Protein AF-A0A8C4QI16-F1 (afdb_monomer)

Radius of gyration: 23.63 Å; Cα contacts (8 Å, |Δi|>4): 104; chains: 1; bounding box: 60×61×49 Å

Mean predicted aligned error: 14.46 Å

Secondary structure (DSSP, 8-state):
-----------------SS-------------S--SSS------TT--------------B--SS--TTSPPPPPPGGGGPPPGGG-----EE-TT-PEEPP----PPBPTTSSBTTPBPHHHHHHHHHHHHHHHIIIIIIT--S-SS--GGG-

Solvent-accessible surface area (backbone atoms only — not comparable to full-atom values): 10907 Å² total; per-residue (Å²): 140,83,83,90,76,90,77,87,80,86,86,85,86,86,84,90,80,80,97,75,91,78,87,76,84,75,76,86,66,90,66,80,93,80,82,90,84,80,90,73,78,74,78,64,82,87,74,77,86,84,80,86,87,85,87,78,79,80,47,52,51,42,55,77,64,78,66,93,88,53,86,83,77,80,56,62,71,74,42,60,48,77,57,77,91,74,68,74,93,82,82,52,55,52,100,86,64,50,77,48,75,79,82,84,64,84,74,53,61,34,95,64,67,38,56,37,54,37,71,21,34,68,8,52,50,50,50,50,55,49,50,53,54,48,42,49,49,36,31,74,72,60,61,69,46,71,96,58,95,51,80,92,81,109

Nearest PDB structures (foldseek):
  4job-assembly1_A  TM=9.209E-01  e=2.867E-05  Homo sapiens

pLDDT: mean 77.13, std 24.05, range [30.89, 98.56]

Sequence (154 aa):
MPQLKRLNQLGVAVTTCGALVCVWCARNRVRDPLHRGTTCETRTRGLELRQSVVLFRHGARTPLTDLPCLPEVQWSSDLLQTPSYTLFDFVTTDEHGVQRSANNGTATLLSSGVPSGELTRIGMEQAYHLGLRLRDLYILQRALLSPSFKPEEI

Foldseek 3Di:
DDDDDDDDDDDDDDDDDDDDDDDDPDDDDPDDPPDDDDDPPPCPPPDADADDDDDDDFFDWAAQAFDPPDDGDQDDPLQADADPVLDDDDFDAPPVRHTDDDPPPDFDAYPNRHGHGGQTNRRSVVVVVVVVVCCCPCVVPRVLDDPDDDPVSD

Organism: Eptatretus burgeri (NCBI:txid7764)

InterPro domains:
  IPR000560 Histidine phosphatase superfamily, clade-2 [PF00328] (48-149)
  IPR029033 Histidine phosphatase superfamily [G3DSA:3.40.50.1240] (36-154)
  IPR029033 Histidine phosphatase superfamily [SSF53254] (46-154)
  IPR050645 Histidine Acid Phosphatase [PTHR11567] (35-148)

Structure (mmCIF, N/CA/C/O backbone):
data_AF-A0A8C4QI16-F1
#
_entry.id   AF-A0A8C4QI16-F1
#
loop_
_atom_site.group_PDB
_atom_site.id
_atom_site.type_symbol
_atom_site.label_atom_id
_atom_site.label_alt_id
_atom_site.label_comp_id
_atom_site.label_asym_id
_atom_site.label_entity_id
_atom_site.label_seq_id
_atom_site.pdbx_PDB_ins_code
_atom_site.Cartn_x
_atom_site.Cartn_y
_atom_site.Cartn_z
_atom_site.occupancy
_atom_site.B_iso_or_equiv
_atom_site.auth_seq_id
_atom_site.auth_comp_id
_atom_site.auth_asym_id
_atom_site.auth_atom_id
_atom_site.pdbx_PDB_model_num
ATOM 1 N N . MET A 1 1 ? -39.315 -13.482 -19.346 1.00 42.88 1 MET A N 1
ATOM 2 C CA . MET A 1 1 ? -38.915 -14.329 -18.204 1.00 42.88 1 MET A CA 1
ATOM 3 C C . MET A 1 1 ? -38.913 -15.785 -18.630 1.00 42.88 1 MET A C 1
ATOM 5 O O . MET A 1 1 ? -39.955 -16.280 -19.038 1.00 42.88 1 MET A O 1
ATOM 9 N N . PRO A 1 2 ? -37.746 -16.437 -18.571 1.00 35.59 2 PRO A N 1
ATOM 10 C CA . PRO A 1 2 ? -37.665 -17.763 -17.971 1.00 35.59 2 PRO A CA 1
ATOM 11 C C . PRO A 1 2 ? -36.537 -17.862 -16.928 1.00 35.59 2 PRO A C 1
ATOM 13 O O . PRO A 1 2 ? -35.617 -17.053 -16.869 1.00 35.59 2 PRO A O 1
ATOM 16 N N . GLN A 1 3 ? -36.715 -18.858 -16.070 1.00 33.31 3 GLN A N 1
ATOM 17 C CA . GLN A 1 3 ? -36.112 -19.135 -14.767 1.00 33.31 3 GLN A CA 1
ATOM 18 C C . GLN A 1 3 ? -34.574 -19.239 -14.712 1.00 33.31 3 GLN A C 1
ATOM 20 O O . GLN A 1 3 ? -33.935 -19.843 -15.571 1.00 33.31 3 GLN A O 1
ATOM 25 N N . LEU A 1 4 ? -34.008 -18.754 -13.599 1.00 38.00 4 LEU A N 1
ATOM 26 C CA . LEU A 1 4 ? -32.666 -19.077 -13.101 1.00 38.00 4 LEU A CA 1
ATOM 27 C C . LEU A 1 4 ? -32.526 -20.580 -12.815 1.00 38.00 4 LEU A C 1
ATOM 29 O O . LEU A 1 4 ? -33.309 -21.131 -12.044 1.00 38.00 4 LEU A O 1
ATOM 33 N N . LYS A 1 5 ? -31.423 -21.190 -13.266 1.00 33.31 5 LYS A N 1
ATOM 34 C CA . LYS A 1 5 ? -30.730 -22.246 -12.509 1.00 33.31 5 LYS A CA 1
ATOM 35 C C . LYS A 1 5 ? -29.219 -22.038 -12.599 1.00 33.31 5 LYS A C 1
ATOM 37 O O . LYS A 1 5 ? -28.601 -22.279 -13.630 1.00 33.31 5 LYS A O 1
ATOM 42 N N . ARG A 1 6 ? -28.628 -21.592 -11.485 1.00 40.22 6 ARG A N 1
ATOM 43 C CA . ARG A 1 6 ? -27.197 -21.760 -11.203 1.00 40.22 6 ARG A CA 1
ATOM 44 C C . ARG A 1 6 ? -26.906 -23.258 -11.122 1.00 40.22 6 ARG A C 1
ATOM 46 O O . ARG A 1 6 ? -27.509 -23.942 -10.300 1.00 40.22 6 ARG A O 1
ATOM 53 N N . LEU A 1 7 ? -25.955 -23.742 -11.912 1.00 37.22 7 LEU A N 1
ATOM 54 C CA . LEU A 1 7 ? -25.355 -25.061 -11.738 1.00 37.22 7 LEU A CA 1
ATOM 55 C C . LEU A 1 7 ? -23.893 -24.875 -11.333 1.00 37.22 7 LEU A C 1
ATOM 57 O O . LEU A 1 7 ? -23.024 -24.585 -12.147 1.00 37.22 7 LEU A O 1
ATOM 61 N N . ASN A 1 8 ? -23.654 -25.024 -10.030 1.00 40.12 8 ASN A N 1
ATOM 62 C CA . ASN A 1 8 ? -22.346 -25.358 -9.491 1.00 40.12 8 ASN A CA 1
ATOM 63 C C . ASN A 1 8 ? -21.976 -26.757 -10.005 1.00 40.12 8 ASN A C 1
ATOM 65 O O . ASN A 1 8 ? -22.664 -27.717 -9.664 1.00 40.12 8 ASN A O 1
ATOM 69 N N . GLN A 1 9 ? -20.887 -26.897 -10.760 1.00 38.31 9 GLN A N 1
ATOM 70 C CA . GLN A 1 9 ? -20.244 -28.196 -10.958 1.00 38.31 9 GLN A CA 1
ATOM 71 C C . GLN A 1 9 ? -18.805 -28.145 -10.440 1.00 38.31 9 GLN A C 1
ATOM 73 O O . GLN A 1 9 ? -17.907 -27.564 -11.043 1.00 38.31 9 GLN A O 1
ATOM 78 N N . LEU A 1 10 ? -18.626 -28.740 -9.260 1.00 38.25 10 LEU A N 1
ATOM 79 C CA . LEU A 1 10 ? -17.358 -29.230 -8.735 1.00 38.25 10 LEU A CA 1
ATOM 80 C C . LEU A 1 10 ? -17.181 -30.653 -9.275 1.00 38.25 10 LEU A C 1
ATOM 82 O O . LEU A 1 10 ? -17.966 -31.529 -8.926 1.00 38.25 10 LEU A O 1
ATOM 86 N N . GLY A 1 11 ? -16.169 -30.882 -10.108 1.00 35.66 11 GLY A N 1
ATOM 87 C CA . GLY A 1 11 ? -15.721 -32.223 -10.475 1.00 35.66 11 GLY A CA 1
ATOM 88 C C . GLY A 1 11 ? -14.501 -32.612 -9.644 1.00 35.66 11 GLY A C 1
ATOM 89 O O . GLY A 1 11 ? -13.493 -31.910 -9.670 1.00 35.66 11 GLY A O 1
ATOM 90 N N . VAL A 1 12 ? -14.587 -33.719 -8.909 1.00 35.09 12 VAL A N 1
ATOM 91 C CA . VAL A 1 12 ? -13.424 -34.493 -8.452 1.00 35.09 12 VAL A CA 1
ATOM 92 C C . VAL A 1 12 ? -13.682 -35.926 -8.886 1.00 35.09 12 VAL A C 1
ATOM 94 O O . VAL A 1 12 ? -14.710 -36.495 -8.530 1.00 35.09 12 VAL A O 1
ATOM 97 N N . ALA A 1 13 ? -12.750 -36.499 -9.637 1.00 37.12 13 ALA A N 1
ATOM 98 C CA . ALA A 1 13 ? -12.699 -37.925 -9.904 1.00 37.12 13 ALA A CA 1
ATOM 99 C C . ALA A 1 13 ? -11.312 -38.427 -9.493 1.00 37.12 13 ALA A C 1
ATOM 101 O O . ALA A 1 13 ? -10.298 -37.859 -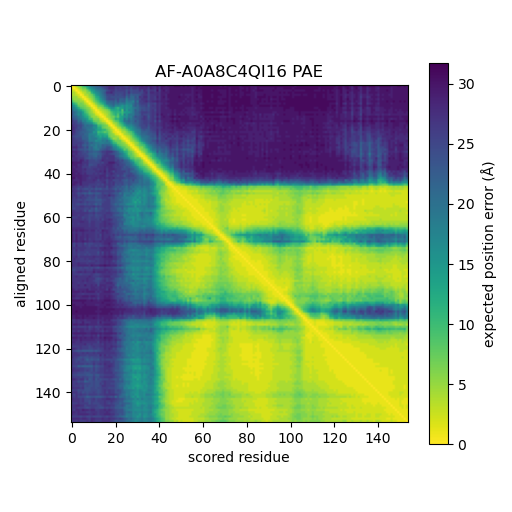9.895 1.00 37.12 13 ALA A O 1
ATOM 102 N N . VAL A 1 14 ? -11.285 -39.471 -8.666 1.00 36.06 14 VAL A N 1
ATOM 103 C CA . VAL A 1 14 ? -10.095 -40.271 -8.365 1.00 36.06 14 VAL A CA 1
ATOM 104 C C . VAL A 1 14 ? -10.460 -41.706 -8.698 1.00 36.06 14 VAL A C 1
ATOM 106 O O . VAL A 1 14 ? -11.485 -42.208 -8.236 1.00 36.06 14 VAL A O 1
ATOM 109 N N . THR A 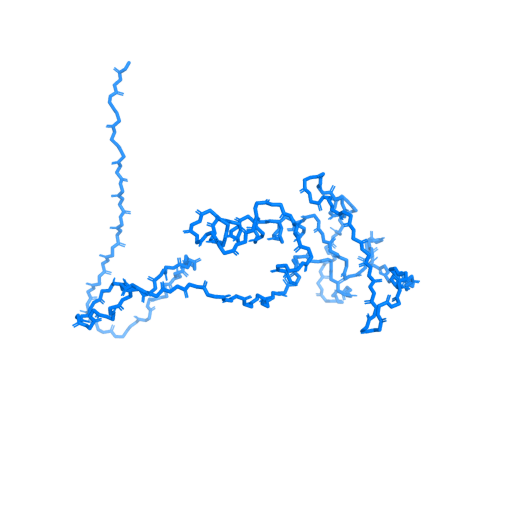1 15 ? -9.624 -42.387 -9.470 1.00 37.34 15 THR A N 1
ATOM 110 C CA . THR A 1 15 ? -9.627 -43.849 -9.509 1.00 37.34 15 THR A CA 1
ATOM 111 C C . THR A 1 15 ? -8.188 -44.324 -9.662 1.00 37.34 15 THR A C 1
ATOM 113 O O . THR A 1 15 ? -7.423 -43.800 -10.466 1.00 37.34 15 THR A O 1
ATOM 116 N N . THR A 1 16 ? -7.809 -45.262 -8.802 1.00 43.84 16 THR A N 1
ATOM 117 C CA . THR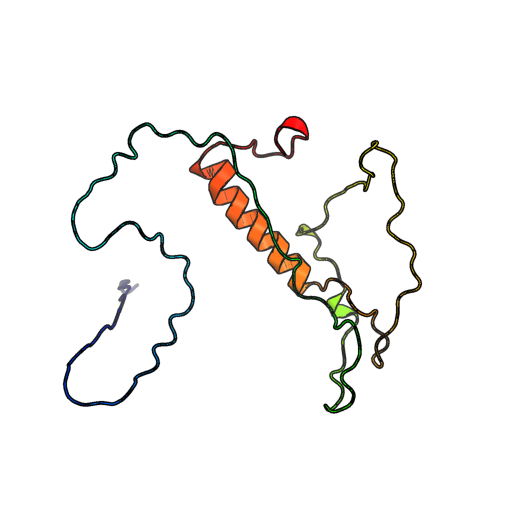 A 1 16 ? -6.478 -45.855 -8.646 1.00 43.84 16 THR A CA 1
ATOM 118 C C . THR A 1 16 ? -6.229 -46.954 -9.679 1.00 43.84 16 THR A C 1
ATOM 120 O O . THR A 1 16 ? -7.078 -47.831 -9.785 1.00 43.84 16 THR A O 1
ATOM 123 N N . CYS A 1 17 ? -5.065 -46.973 -10.342 1.00 30.89 17 CYS A N 1
ATOM 124 C CA . CYS A 1 17 ? -4.186 -48.150 -10.493 1.00 30.89 17 CYS A CA 1
ATOM 125 C C . CYS A 1 17 ? -2.957 -47.787 -11.350 1.00 30.89 17 CYS A C 1
ATOM 127 O O . CYS A 1 17 ? -3.120 -47.309 -12.466 1.00 30.89 17 CYS A O 1
ATOM 129 N N . GLY A 1 18 ? -1.746 -48.081 -10.862 1.00 36.88 18 GLY A N 1
ATOM 130 C CA . GLY A 1 18 ? -0.509 -48.065 -11.658 1.00 36.88 18 GLY A CA 1
ATOM 131 C C . GLY A 1 18 ? 0.119 -46.682 -11.870 1.00 36.88 18 GLY A C 1
ATOM 132 O O . GLY A 1 18 ? -0.555 -45.704 -12.160 1.00 36.88 18 GLY A O 1
ATOM 133 N N . ALA A 1 19 ? 1.434 -46.604 -11.677 1.00 48.69 19 ALA A N 1
ATOM 134 C CA . ALA A 1 19 ? 2.246 -45.391 -11.708 1.00 48.69 19 ALA A CA 1
ATOM 135 C C . ALA A 1 19 ? 1.982 -44.473 -12.920 1.00 48.69 19 ALA A C 1
ATOM 137 O O . ALA A 1 19 ? 2.265 -44.862 -14.046 1.00 48.69 19 ALA A O 1
ATOM 138 N N . LEU A 1 20 ? 1.507 -43.245 -12.663 1.00 40.47 20 LEU A N 1
ATOM 139 C CA . LEU A 1 20 ? 1.647 -42.043 -13.501 1.00 40.47 20 LEU A CA 1
ATOM 140 C C . LEU A 1 20 ? 1.155 -40.822 -12.700 1.00 40.47 20 LEU A C 1
ATOM 142 O O . LEU A 1 20 ? 0.056 -40.809 -12.148 1.00 40.47 20 LEU A O 1
ATOM 146 N N . VAL A 1 21 ? 2.003 -39.800 -12.599 1.00 37.84 21 VAL A N 1
ATOM 147 C CA . VAL A 1 21 ? 1.731 -38.547 -11.881 1.00 37.84 21 VAL A CA 1
ATOM 148 C C . VAL A 1 21 ? 0.749 -37.699 -12.691 1.00 37.84 21 VAL A C 1
ATOM 150 O O . VAL A 1 21 ? 1.072 -37.260 -13.790 1.00 37.84 21 VAL A O 1
ATOM 153 N N . CYS A 1 22 ? -0.428 -37.415 -12.132 1.00 33.84 22 CYS A N 1
ATOM 154 C CA . CYS A 1 22 ? -1.295 -36.338 -12.610 1.00 33.84 22 CYS A CA 1
ATOM 155 C C . CYS A 1 22 ? -1.018 -35.074 -11.789 1.00 33.84 22 CYS A C 1
ATOM 157 O O . CYS A 1 22 ? -1.289 -35.030 -10.588 1.00 33.84 22 CYS A O 1
ATOM 159 N N . VAL A 1 23 ? -0.478 -34.039 -12.433 1.00 40.56 23 VAL A N 1
ATOM 160 C CA . VAL A 1 23 ? -0.301 -32.718 -11.821 1.00 40.56 23 VAL A CA 1
ATOM 161 C C . VAL A 1 23 ? -1.666 -32.042 -11.711 1.00 40.56 23 VAL A C 1
ATOM 163 O O . VAL A 1 23 ? -2.246 -31.596 -12.698 1.00 40.56 23 VAL A O 1
ATOM 166 N N . TRP A 1 24 ? -2.174 -31.943 -10.486 1.00 33.50 24 TRP A N 1
ATOM 167 C CA . TRP A 1 24 ? -3.288 -31.064 -10.154 1.00 33.50 24 TRP A CA 1
ATOM 168 C C . TRP A 1 24 ? -2.733 -29.665 -9.857 1.00 33.50 24 TRP A C 1
ATOM 170 O O . TRP A 1 24 ? -2.186 -29.417 -8.785 1.00 33.50 24 TRP A O 1
ATOM 180 N N . CYS A 1 25 ? -2.915 -28.710 -10.773 1.00 36.97 25 CYS A N 1
ATOM 181 C CA . CYS A 1 25 ? -2.761 -27.290 -10.444 1.00 36.97 25 CYS A CA 1
ATOM 182 C C . CYS A 1 25 ? -3.963 -26.816 -9.616 1.00 36.97 25 CYS A C 1
ATOM 184 O O . CYS A 1 25 ? -4.973 -26.344 -10.145 1.00 36.97 25 CYS A O 1
ATOM 186 N N . ALA A 1 26 ? -3.866 -26.942 -8.294 1.00 41.62 26 ALA A N 1
ATOM 187 C CA . ALA A 1 26 ? -4.753 -26.239 -7.383 1.00 41.62 26 ALA A CA 1
ATOM 188 C C . ALA A 1 26 ? -4.405 -24.740 -7.418 1.00 41.62 26 ALA A C 1
ATOM 190 O O . ALA A 1 26 ? -3.384 -24.299 -6.902 1.00 41.62 26 ALA A O 1
ATOM 191 N N . ARG A 1 27 ? -5.270 -23.937 -8.044 1.00 47.22 27 ARG A N 1
ATOM 192 C CA . ARG A 1 27 ? -5.298 -22.481 -7.856 1.00 47.22 27 ARG A CA 1
ATOM 193 C C . ARG A 1 27 ? -5.488 -22.212 -6.358 1.00 47.22 27 ARG A C 1
ATOM 195 O O . ARG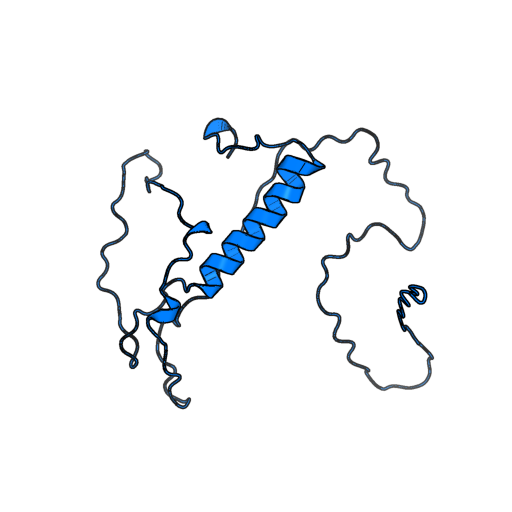 A 1 27 ? -6.503 -22.633 -5.801 1.00 47.22 27 ARG A O 1
ATOM 202 N N . ASN A 1 28 ? -4.545 -21.506 -5.732 1.00 39.75 28 ASN A N 1
ATOM 203 C CA . ASN A 1 28 ? -4.616 -21.073 -4.335 1.00 39.75 28 ASN A CA 1
ATOM 204 C C . ASN A 1 28 ? -5.833 -20.158 -4.106 1.00 39.75 28 ASN A C 1
ATOM 206 O O . ASN A 1 28 ? -5.733 -18.934 -4.125 1.00 39.75 28 ASN A O 1
ATOM 210 N N . ARG A 1 29 ? -7.005 -20.750 -3.858 1.00 43.06 29 ARG A N 1
ATOM 211 C CA . ARG A 1 29 ? -7.937 -20.171 -2.892 1.00 43.06 29 ARG A CA 1
ATOM 212 C C . ARG A 1 29 ? -7.318 -20.429 -1.531 1.00 43.06 29 ARG A C 1
ATOM 214 O O . ARG A 1 29 ? -7.041 -21.582 -1.212 1.00 43.06 29 ARG A O 1
ATOM 221 N N . VAL A 1 30 ? -7.167 -19.381 -0.730 1.00 44.47 30 VAL A N 1
ATOM 222 C CA . VAL A 1 30 ? -7.133 -19.538 0.724 1.00 44.47 30 VAL A CA 1
ATOM 223 C C . VAL A 1 30 ? -8.471 -20.181 1.093 1.00 44.47 30 VAL A C 1
ATOM 225 O O . VAL A 1 30 ? -9.506 -19.524 1.146 1.00 44.47 30 VAL A O 1
ATOM 228 N N . ARG A 1 31 ? -8.478 -21.511 1.164 1.00 40.41 31 ARG A N 1
ATOM 229 C CA . ARG A 1 31 ? -9.523 -22.279 1.823 1.00 40.41 31 ARG A CA 1
ATOM 230 C C . ARG A 1 31 ? -9.112 -22.307 3.283 1.00 40.41 31 ARG A C 1
ATOM 232 O O . ARG A 1 31 ? -8.013 -22.767 3.577 1.00 40.41 31 ARG A O 1
ATOM 239 N N . ASP A 1 32 ? -9.981 -21.808 4.152 1.00 43.44 32 ASP A N 1
ATOM 240 C CA . ASP A 1 32 ? -9.914 -22.076 5.585 1.00 43.44 32 ASP A CA 1
ATOM 241 C C . ASP A 1 32 ? -9.723 -23.588 5.794 1.00 43.44 32 ASP A C 1
ATOM 243 O O . ASP A 1 32 ? -10.585 -24.370 5.367 1.00 43.44 32 ASP A O 1
ATOM 247 N N . PRO A 1 33 ? -8.618 -24.051 6.401 1.00 41.06 33 PRO A N 1
ATOM 248 C CA . PRO A 1 33 ? -8.423 -25.461 6.676 1.00 41.06 33 PRO A CA 1
ATOM 249 C C . PRO A 1 33 ? -9.131 -25.817 7.985 1.00 41.06 33 PRO A C 1
ATOM 251 O O . PRO A 1 33 ? -8.498 -26.212 8.955 1.00 41.06 33 PRO A O 1
ATOM 254 N N . LEU A 1 34 ? -10.456 -25.679 8.028 1.00 44.78 34 LEU A N 1
ATOM 255 C CA . LEU A 1 34 ? -11.272 -26.164 9.143 1.00 44.78 34 LEU A CA 1
ATOM 256 C C . LEU A 1 34 ? -12.603 -26.740 8.651 1.00 44.78 34 LEU A C 1
ATOM 258 O O . LEU A 1 34 ? -13.661 -26.294 9.070 1.00 44.78 34 LEU A O 1
ATOM 262 N N . HIS A 1 35 ? -12.562 -27.745 7.768 1.00 48.53 35 HIS A N 1
ATOM 263 C CA . HIS A 1 35 ? -13.496 -28.885 7.809 1.00 48.53 35 HIS A CA 1
ATOM 264 C C . HIS A 1 35 ? -13.236 -29.873 6.667 1.00 48.53 35 HIS A C 1
ATOM 266 O O . HIS A 1 35 ? -13.608 -29.600 5.525 1.00 48.53 35 HIS A O 1
ATOM 272 N N . ARG A 1 36 ? -12.666 -31.044 6.995 1.00 44.16 36 ARG A N 1
ATOM 273 C CA . ARG A 1 36 ? -13.145 -32.381 6.577 1.00 44.16 36 ARG A CA 1
ATOM 274 C C . ARG A 1 36 ? -12.178 -33.466 7.083 1.00 44.16 36 ARG A C 1
ATOM 276 O O . ARG A 1 36 ? -11.131 -33.672 6.484 1.00 44.16 36 ARG A O 1
ATOM 283 N N . GLY A 1 37 ? -12.583 -34.181 8.137 1.00 41.56 37 GLY A N 1
ATOM 284 C CA . GLY A 1 37 ? -11.980 -35.452 8.564 1.00 41.56 37 GLY A CA 1
ATOM 285 C C . GLY A 1 37 ? -11.589 -35.499 10.043 1.00 41.56 37 GLY A C 1
ATOM 286 O O . GLY A 1 37 ? -10.531 -35.007 10.407 1.00 41.56 37 GLY A O 1
ATOM 287 N N . THR A 1 38 ? -12.416 -36.172 10.849 1.00 41.56 38 THR A N 1
ATOM 288 C CA . THR A 1 38 ? -12.259 -36.463 12.293 1.00 41.56 38 THR A CA 1
ATOM 289 C C . THR A 1 38 ? -12.479 -35.264 13.225 1.00 41.56 38 THR A C 1
ATOM 291 O O . THR A 1 38 ? -11.674 -34.345 13.326 1.00 41.56 38 THR A O 1
ATOM 294 N N . THR A 1 39 ? -13.621 -35.279 13.910 1.00 48.59 39 THR A N 1
ATOM 295 C CA . THR A 1 39 ? -14.089 -34.273 14.868 1.00 48.59 39 THR A CA 1
ATOM 296 C C . THR A 1 39 ? -13.230 -34.268 16.135 1.00 48.59 39 THR A C 1
ATOM 298 O O . THR A 1 39 ? -13.556 -34.921 17.121 1.00 48.59 39 THR A O 1
ATOM 301 N N . CYS A 1 40 ? -12.153 -33.491 16.138 1.00 47.84 40 CYS A N 1
ATOM 302 C CA . CYS A 1 40 ? -11.848 -32.686 17.312 1.00 47.84 40 CYS A CA 1
ATOM 303 C C . CYS A 1 40 ? -12.476 -31.324 17.024 1.00 47.84 40 CYS A C 1
ATOM 305 O O . CYS A 1 40 ? -11.902 -30.508 16.306 1.00 47.84 40 CYS A O 1
ATOM 307 N N . GLU A 1 41 ? -13.718 -31.118 17.472 1.00 52.34 41 GLU A N 1
ATOM 308 C CA . GLU A 1 41 ? -14.295 -29.777 17.523 1.00 52.34 41 GLU A CA 1
ATOM 309 C C . GLU A 1 41 ? -13.449 -28.969 18.507 1.00 52.34 41 GLU A C 1
ATOM 311 O O . GLU A 1 41 ? -13.728 -28.920 19.706 1.00 52.34 41 GLU A O 1
ATOM 316 N N . THR A 1 42 ? -12.375 -28.352 18.016 1.00 59.72 42 THR A N 1
ATOM 317 C CA . THR A 1 42 ? -11.670 -27.329 18.773 1.00 59.72 42 THR A CA 1
ATOM 318 C C . THR A 1 42 ? -12.706 -26.253 19.054 1.00 59.72 42 THR A C 1
ATOM 320 O O . THR A 1 42 ? -13.176 -25.568 18.146 1.00 59.72 42 THR A O 1
ATOM 323 N N . ARG A 1 43 ? -13.146 -26.182 20.309 1.00 59.28 43 ARG A N 1
ATOM 324 C CA . ARG A 1 43 ? -14.192 -25.289 20.796 1.00 59.28 43 ARG A CA 1
ATOM 325 C C . ARG A 1 43 ? -13.719 -23.844 20.627 1.00 59.28 43 ARG A C 1
ATOM 327 O O . ARG A 1 43 ? -13.202 -23.241 21.552 1.00 59.28 43 ARG A O 1
ATOM 334 N N . THR A 1 44 ? -13.911 -23.274 19.442 1.00 62.28 44 THR A N 1
ATOM 335 C CA . THR A 1 44 ? -13.662 -21.851 19.148 1.00 62.28 44 THR A CA 1
ATOM 336 C C . THR A 1 44 ? -14.714 -20.938 19.780 1.00 62.28 44 THR A C 1
ATOM 338 O O . THR A 1 44 ? -14.609 -19.715 19.699 1.00 62.28 44 THR A O 1
ATOM 341 N N . ARG A 1 45 ? -15.743 -21.513 20.424 1.00 70.81 45 ARG A N 1
ATOM 342 C CA . ARG A 1 45 ? -16.783 -20.764 21.133 1.00 70.81 45 ARG A CA 1
ATOM 343 C C . ARG A 1 45 ? -16.157 -20.010 22.309 1.00 70.81 45 ARG A C 1
ATOM 345 O O . ARG A 1 45 ? -15.794 -20.632 23.303 1.00 70.81 45 ARG A O 1
ATOM 352 N N . GLY A 1 46 ? -16.079 -18.686 22.183 1.00 82.81 46 GLY A N 1
ATOM 353 C CA . GLY A 1 46 ? -15.606 -17.776 23.230 1.00 82.81 46 GLY A CA 1
ATOM 354 C C . GLY A 1 46 ? -14.188 -17.230 23.042 1.00 82.81 46 GLY A C 1
ATOM 355 O O . GLY A 1 46 ? -13.708 -16.543 23.934 1.00 82.81 46 GLY A O 1
ATOM 356 N N . LEU A 1 47 ? -13.515 -17.510 21.919 1.00 88.56 47 LEU A N 1
ATOM 357 C CA . LEU A 1 47 ? -12.240 -16.860 21.607 1.00 88.56 47 LEU A CA 1
ATOM 358 C C . LEU A 1 47 ? -12.472 -15.471 21.004 1.00 88.56 47 LEU A C 1
ATOM 360 O O . LEU A 1 47 ? -13.292 -15.303 20.101 1.00 88.56 47 LEU A O 1
ATOM 364 N N . GLU A 1 48 ? -11.703 -14.499 21.482 1.00 91.00 48 GLU A N 1
ATOM 365 C CA . GLU A 1 48 ? -11.728 -13.109 21.039 1.00 91.00 48 GLU A CA 1
ATOM 366 C C . GLU A 1 48 ? -10.378 -12.754 20.408 1.00 91.00 48 GLU A C 1
ATOM 368 O O . GLU A 1 48 ? -9.320 -13.035 20.974 1.00 91.00 48 GLU A O 1
ATOM 373 N N . LEU A 1 49 ? -10.406 -12.152 19.219 1.00 94.06 49 LEU A N 1
ATOM 374 C CA . LEU A 1 49 ? -9.199 -11.663 18.561 1.00 94.06 49 LEU A CA 1
ATOM 375 C C . LEU A 1 49 ? -8.721 -10.397 19.281 1.00 94.06 49 LEU A C 1
ATOM 377 O O . LEU A 1 49 ? -9.464 -9.427 19.354 1.00 94.06 49 LEU A O 1
ATOM 381 N N . ARG A 1 50 ? -7.485 -10.408 19.790 1.00 94.69 50 ARG A N 1
ATOM 382 C CA . ARG A 1 50 ? -6.900 -9.269 20.520 1.00 94.69 50 ARG A CA 1
ATOM 383 C C . ARG A 1 50 ? -5.842 -8.499 19.737 1.00 94.69 50 ARG A C 1
ATOM 385 O O . ARG A 1 50 ? -5.669 -7.314 19.978 1.00 94.69 50 ARG A O 1
ATOM 392 N N . GLN A 1 51 ? -5.135 -9.160 18.824 1.00 96.06 51 GLN A N 1
ATOM 393 C CA . GLN A 1 51 ? -4.040 -8.557 18.069 1.00 96.06 51 GLN A CA 1
ATOM 394 C C . GLN A 1 51 ? -3.844 -9.284 16.738 1.00 96.06 51 GLN A C 1
ATOM 396 O O . GLN A 1 51 ? -4.029 -10.500 16.653 1.00 96.06 51 GLN A O 1
ATOM 401 N N . SER A 1 52 ? -3.424 -8.546 15.712 1.00 96.44 52 SER A N 1
ATOM 402 C CA . SER A 1 52 ? -2.996 -9.097 14.427 1.00 96.44 52 SER A CA 1
ATOM 403 C C . SER A 1 52 ? -1.686 -8.456 13.987 1.00 96.44 52 SER A C 1
ATOM 405 O O . SER A 1 52 ? -1.554 -7.240 14.053 1.00 96.44 52 SER A O 1
ATOM 407 N N . VAL A 1 53 ? -0.749 -9.261 13.487 1.00 97.62 53 VAL A N 1
ATOM 408 C CA . VAL A 1 53 ? 0.492 -8.782 12.865 1.00 97.62 53 VAL A CA 1
ATOM 409 C C . VAL A 1 53 ? 0.455 -9.157 11.391 1.00 97.62 53 VAL A C 1
ATOM 411 O O . VAL A 1 53 ? 0.233 -10.321 11.050 1.00 97.62 53 VAL A O 1
ATOM 414 N N . VAL A 1 54 ? 0.664 -8.178 10.512 1.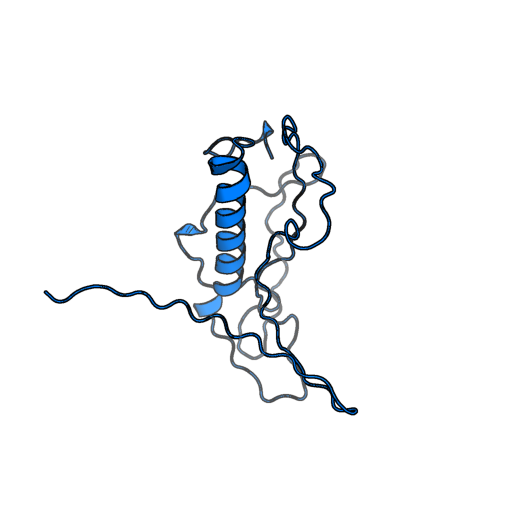00 97.19 54 VAL A N 1
ATOM 415 C CA . VAL A 1 54 ? 0.655 -8.381 9.061 1.00 97.19 54 VAL A CA 1
ATOM 416 C C . VAL A 1 54 ? 2.032 -8.051 8.504 1.00 97.19 54 VAL A C 1
ATOM 418 O O . VAL A 1 54 ? 2.420 -6.892 8.426 1.00 97.19 54 VAL A O 1
ATOM 421 N N . LEU A 1 55 ? 2.758 -9.081 8.072 1.00 97.94 55 LEU A N 1
ATOM 422 C CA . LEU A 1 55 ? 3.977 -8.928 7.286 1.00 97.94 55 LEU A CA 1
ATOM 423 C C . LEU A 1 55 ? 3.642 -9.170 5.815 1.00 97.94 55 LEU A C 1
ATOM 425 O O . LEU A 1 55 ? 3.124 -10.231 5.460 1.00 97.94 55 LEU A O 1
ATOM 429 N N . PHE A 1 56 ? 3.936 -8.202 4.951 1.00 97.56 56 PHE A N 1
ATOM 430 C CA . PHE A 1 56 ? 3.672 -8.319 3.522 1.00 97.56 56 PHE A CA 1
ATOM 431 C C . PHE A 1 56 ? 4.840 -7.798 2.691 1.00 97.56 56 PHE A C 1
ATOM 433 O O . PHE A 1 56 ? 5.571 -6.893 3.083 1.00 97.56 56 PHE A O 1
ATOM 440 N N . ARG A 1 57 ? 5.013 -8.395 1.511 1.00 97.94 57 ARG A N 1
ATOM 441 C CA . ARG A 1 57 ? 5.917 -7.876 0.487 1.00 97.94 57 ARG A CA 1
ATOM 442 C C . ARG A 1 57 ? 5.212 -6.753 -0.274 1.00 97.94 57 ARG A C 1
ATOM 444 O O . ARG A 1 57 ? 4.002 -6.811 -0.475 1.00 97.94 57 ARG A O 1
ATOM 451 N N . HIS A 1 58 ? 5.985 -5.786 -0.759 1.00 97.50 58 HIS A N 1
ATOM 452 C CA . HIS A 1 58 ? 5.527 -4.804 -1.742 1.00 97.50 58 HIS A CA 1
ATOM 453 C C . HIS A 1 58 ? 4.814 -5.465 -2.948 1.00 97.50 58 HIS A C 1
ATOM 455 O O . HIS A 1 58 ? 5.066 -6.628 -3.284 1.00 97.50 58 HIS A O 1
ATOM 461 N N . GLY A 1 59 ? 3.978 -4.695 -3.648 1.00 97.75 59 GLY A N 1
ATOM 462 C CA . GLY A 1 59 ? 3.342 -5.124 -4.898 1.00 97.75 59 GLY A CA 1
ATOM 463 C C . GLY A 1 59 ? 4.311 -5.200 -6.087 1.00 97.75 59 GLY A C 1
ATOM 464 O O . GLY A 1 59 ? 5.520 -5.042 -5.938 1.00 97.75 59 GLY A O 1
ATOM 465 N N . ALA A 1 60 ? 3.793 -5.452 -7.286 1.00 97.88 60 ALA A N 1
ATOM 466 C CA . ALA A 1 60 ? 4.569 -5.497 -8.525 1.00 97.88 60 ALA A CA 1
ATOM 467 C C . ALA A 1 60 ? 5.350 -4.194 -8.799 1.00 97.88 60 ALA A C 1
ATOM 469 O O . ALA A 1 60 ? 4.805 -3.091 -8.705 1.00 97.88 60 ALA A O 1
ATOM 470 N N . ARG A 1 61 ? 6.623 -4.337 -9.181 1.00 96.19 61 ARG A N 1
ATOM 471 C CA . ARG A 1 61 ? 7.569 -3.236 -9.424 1.00 96.19 61 ARG A CA 1
ATOM 472 C C . ARG A 1 61 ? 8.206 -3.350 -10.806 1.00 96.19 61 ARG A C 1
ATOM 474 O O . ARG A 1 61 ? 8.194 -4.442 -11.381 1.00 96.19 61 ARG A O 1
ATOM 481 N N . THR A 1 62 ? 8.783 -2.260 -11.304 1.00 94.06 62 THR A N 1
ATOM 482 C CA . THR A 1 62 ? 9.751 -2.330 -12.406 1.00 94.06 62 THR A CA 1
ATOM 483 C C . THR A 1 62 ? 10.981 -3.129 -11.944 1.00 94.06 62 THR A C 1
ATOM 485 O O . THR A 1 62 ? 11.249 -3.232 -10.737 1.00 94.06 62 THR A O 1
ATOM 488 N N . PRO A 1 63 ? 11.713 -3.786 -12.859 1.00 92.69 63 PRO A N 1
ATOM 489 C CA . PRO A 1 63 ? 12.895 -4.558 -12.500 1.00 92.69 63 PRO A CA 1
ATOM 490 C C . PRO A 1 63 ? 13.973 -3.641 -11.922 1.00 92.69 63 PRO A C 1
ATOM 492 O O . PRO A 1 63 ? 13.978 -2.440 -12.172 1.00 92.69 63 PRO A O 1
ATOM 495 N N . LEU A 1 64 ? 14.892 -4.208 -11.137 1.00 91.19 64 LEU A N 1
ATOM 496 C CA . LEU A 1 64 ? 16.020 -3.449 -10.581 1.00 91.19 64 LEU A CA 1
ATOM 497 C C . LEU A 1 64 ? 17.069 -3.116 -11.650 1.00 91.19 64 LEU A C 1
ATOM 499 O O . LEU A 1 64 ? 17.728 -2.084 -11.566 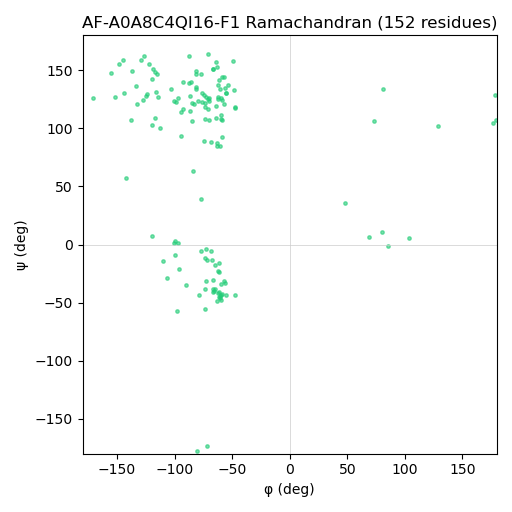1.00 91.19 64 LEU A O 1
ATOM 503 N N . THR A 1 65 ? 17.215 -3.998 -12.636 1.00 88.88 65 THR A N 1
ATOM 504 C CA . THR A 1 65 ? 18.176 -3.902 -13.736 1.00 88.88 65 THR A CA 1
ATOM 505 C C . THR A 1 65 ? 17.589 -4.554 -14.983 1.00 88.88 65 THR A C 1
ATOM 507 O O . THR A 1 65 ? 16.766 -5.468 -14.873 1.00 88.88 65 THR A O 1
ATOM 510 N N . ASP A 1 66 ? 18.058 -4.147 -16.159 1.00 86.38 66 ASP A N 1
ATOM 511 C CA . ASP A 1 66 ? 17.740 -4.841 -17.405 1.00 86.38 66 ASP A CA 1
ATOM 512 C C . ASP A 1 66 ? 18.357 -6.248 -17.433 1.00 86.38 66 ASP A C 1
ATOM 514 O O . ASP A 1 66 ? 19.385 -6.521 -16.804 1.00 86.38 66 ASP A O 1
ATOM 518 N N . LEU A 1 67 ? 17.708 -7.166 -18.151 1.00 83.31 67 LEU A N 1
ATOM 519 C CA . LEU A 1 67 ? 18.198 -8.530 -18.337 1.00 83.31 67 LEU A CA 1
ATOM 520 C C . LEU A 1 67 ? 19.029 -8.593 -19.629 1.00 83.31 67 LEU A C 1
ATOM 522 O O . LEU A 1 67 ? 18.469 -8.405 -20.705 1.00 83.31 67 LEU A O 1
ATOM 526 N N . PRO A 1 68 ? 20.337 -8.903 -19.563 1.00 77.25 68 PRO A N 1
ATOM 527 C CA . PRO A 1 68 ? 21.253 -8.744 -20.699 1.00 77.25 68 PRO A CA 1
ATOM 528 C C . PRO A 1 68 ? 21.052 -9.760 -21.836 1.00 77.25 68 PRO A C 1
ATOM 530 O O . PRO A 1 68 ? 21.622 -9.595 -22.909 1.00 77.25 68 PRO A O 1
ATOM 533 N N . CYS A 1 69 ? 20.293 -10.835 -21.610 1.00 76.81 69 CYS A N 1
ATOM 534 C CA . CYS A 1 69 ? 20.181 -11.974 -22.528 1.00 76.81 69 CYS A CA 1
ATOM 535 C C . CYS A 1 69 ? 18.760 -12.233 -23.052 1.00 76.81 69 CYS A C 1
ATOM 537 O O . CYS A 1 69 ? 18.531 -13.247 -23.711 1.00 76.81 69 CYS A O 1
ATOM 539 N N . LEU A 1 70 ? 17.807 -11.344 -22.764 1.00 74.38 70 LEU A N 1
ATOM 540 C CA . LEU A 1 70 ? 16.441 -11.429 -23.274 1.00 74.38 70 LEU A CA 1
ATOM 541 C C . LEU A 1 70 ? 16.144 -10.218 -24.162 1.00 74.38 70 LEU A C 1
ATOM 543 O O . LEU A 1 70 ? 16.683 -9.143 -23.902 1.00 74.38 70 LEU A O 1
ATOM 547 N N . PRO A 1 71 ? 15.294 -10.368 -25.194 1.00 74.56 71 PRO A N 1
ATOM 548 C CA . PRO A 1 71 ? 14.796 -9.214 -25.929 1.00 74.56 71 PRO A CA 1
ATOM 549 C C . PRO A 1 71 ? 14.144 -8.237 -24.947 1.00 74.56 71 PRO A C 1
ATOM 551 O O . PRO A 1 71 ? 13.351 -8.641 -24.092 1.00 74.56 71 PRO A O 1
ATOM 554 N N . GLU A 1 72 ? 14.536 -6.968 -25.046 1.00 69.81 72 GLU A N 1
ATOM 555 C CA . GLU A 1 72 ? 14.155 -5.931 -24.094 1.00 69.81 72 GLU A CA 1
ATOM 556 C C . GLU A 1 72 ? 12.629 -5.776 -24.044 1.00 69.81 72 GLU A C 1
ATOM 558 O O . GLU A 1 72 ? 11.963 -5.582 -25.063 1.00 69.81 72 GLU A O 1
ATOM 563 N N . VAL A 1 73 ? 12.065 -5.873 -22.839 1.00 81.50 73 VAL A N 1
ATOM 564 C CA . VAL A 1 73 ? 10.659 -5.546 -22.603 1.00 81.50 73 VAL A CA 1
ATOM 565 C C . VAL A 1 73 ? 10.567 -4.042 -22.405 1.00 81.50 73 VAL A C 1
ATOM 567 O O . VAL A 1 73 ? 11.160 -3.500 -21.474 1.00 81.50 73 VAL A O 1
ATOM 570 N N . GLN A 1 74 ? 9.794 -3.372 -23.255 1.00 86.12 74 GLN A N 1
ATOM 571 C CA . GLN A 1 74 ? 9.543 -1.945 -23.107 1.00 86.12 74 GLN A CA 1
ATOM 572 C C . GLN A 1 74 ? 8.632 -1.695 -21.895 1.00 86.12 74 GLN A C 1
ATOM 574 O O . G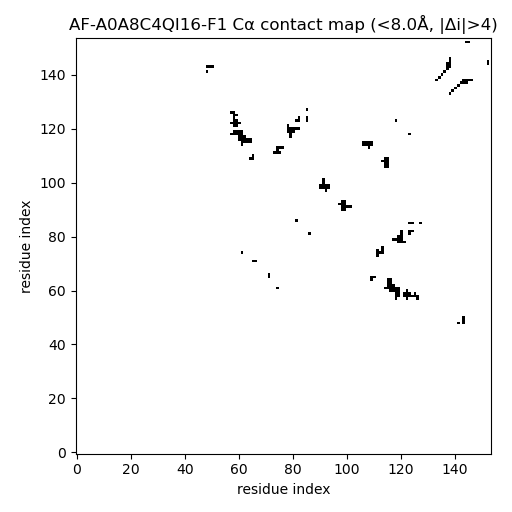LN A 1 74 ? 7.475 -2.122 -21.873 1.00 86.12 74 GLN A O 1
ATOM 579 N N . TRP A 1 75 ? 9.141 -0.981 -20.890 1.00 89.88 75 TRP A N 1
ATOM 580 C CA . TRP A 1 75 ? 8.345 -0.528 -19.751 1.00 89.88 75 TRP A CA 1
ATOM 581 C C . TRP A 1 75 ? 7.684 0.809 -20.088 1.00 89.88 75 TRP A C 1
ATOM 583 O O . TRP A 1 75 ? 8.351 1.746 -20.514 1.00 89.88 75 TRP A O 1
ATOM 593 N N . SER A 1 76 ? 6.364 0.901 -19.911 1.00 91.56 76 SER A N 1
ATOM 594 C CA . SER A 1 76 ? 5.626 2.156 -20.109 1.00 91.56 76 SER A CA 1
ATOM 595 C C . SER A 1 76 ? 5.621 2.992 -18.831 1.00 91.56 76 SER A C 1
ATOM 597 O O . SER A 1 76 ? 5.385 2.461 -17.743 1.00 91.56 76 SER A O 1
ATOM 599 N N . SER A 1 77 ? 5.798 4.308 -18.966 1.00 91.56 77 SER A N 1
ATOM 600 C CA . SER A 1 77 ? 5.629 5.276 -17.875 1.00 91.56 77 SER A CA 1
ATOM 601 C C . SER A 1 77 ? 4.197 5.315 -17.331 1.00 91.56 77 SER A C 1
ATOM 603 O O . SER A 1 77 ? 4.001 5.647 -16.163 1.00 91.56 77 SER A O 1
ATOM 605 N N . ASP A 1 78 ? 3.199 4.887 -18.112 1.00 94.62 78 ASP A N 1
ATOM 606 C CA . ASP A 1 78 ? 1.808 4.766 -17.654 1.00 94.62 78 ASP A CA 1
ATOM 607 C C . ASP A 1 78 ? 1.659 3.771 -16.496 1.00 94.62 78 ASP A C 1
ATOM 609 O O . ASP A 1 78 ? 0.726 3.860 -15.696 1.00 94.62 78 ASP A O 1
ATOM 613 N N . LEU A 1 79 ? 2.600 2.828 -16.363 1.00 94.38 79 LEU A N 1
ATOM 614 C CA . LEU A 1 79 ? 2.647 1.910 -15.230 1.00 94.38 79 LEU A CA 1
ATOM 615 C C . LEU A 1 79 ? 2.984 2.611 -13.915 1.00 94.38 79 LEU A C 1
ATOM 617 O O . LEU A 1 79 ? 2.804 1.985 -12.880 1.00 94.38 79 LEU A O 1
ATOM 621 N N . LEU A 1 80 ? 3.459 3.856 -13.923 1.00 94.75 80 LEU A N 1
ATOM 622 C CA . LEU A 1 80 ? 3.778 4.623 -12.715 1.00 94.75 80 LEU A CA 1
ATOM 623 C C . LEU A 1 80 ? 2.648 5.573 -12.293 1.00 94.75 80 LEU A C 1
ATOM 625 O O . LEU A 1 80 ? 2.781 6.288 -11.304 1.00 94.75 80 LEU A O 1
ATOM 629 N N . GLN A 1 81 ? 1.526 5.589 -13.018 1.00 96.12 81 GLN A N 1
ATOM 630 C CA . GLN A 1 81 ? 0.376 6.411 -12.652 1.00 96.12 81 GLN A CA 1
ATOM 631 C C . GLN A 1 81 ? -0.306 5.872 -11.390 1.00 96.12 81 GLN A C 1
ATOM 633 O O . GLN A 1 81 ? -0.763 4.726 -11.353 1.00 96.12 81 GLN A O 1
ATOM 638 N N . THR A 1 82 ? -0.422 6.723 -10.373 1.00 97.00 82 THR A N 1
ATOM 639 C CA . THR A 1 82 ? -1.079 6.385 -9.108 1.00 97.00 82 THR A CA 1
ATOM 640 C C . THR A 1 82 ? -2.602 6.395 -9.260 1.00 97.00 82 THR A C 1
ATOM 642 O O . THR A 1 82 ? -3.168 7.433 -9.616 1.00 97.00 82 THR A O 1
ATOM 645 N N . PRO A 1 83 ? -3.309 5.289 -8.961 1.00 97.56 83 PRO A N 1
ATOM 646 C CA . PRO A 1 83 ? -4.764 5.304 -8.908 1.00 97.56 83 PRO A CA 1
ATOM 647 C C . PRO A 1 83 ? -5.272 6.256 -7.819 1.00 97.56 83 PRO A C 1
ATOM 649 O O . PRO A 1 83 ? -4.782 6.257 -6.693 1.00 97.56 83 PRO A O 1
ATOM 652 N N . SER A 1 84 ? -6.312 7.033 -8.113 1.00 97.56 84 SER A N 1
ATOM 653 C CA . SER A 1 84 ? -6.832 8.041 -7.176 1.00 97.56 84 SER A CA 1
ATOM 654 C C . SER A 1 84 ? -7.303 7.457 -5.838 1.00 97.56 84 SER A C 1
ATOM 656 O O . SER A 1 84 ? -7.129 8.077 -4.796 1.00 97.56 84 SER A O 1
ATOM 658 N N . TYR A 1 85 ? -7.855 6.242 -5.843 1.00 96.88 85 TYR A N 1
ATOM 659 C CA . TYR A 1 85 ? -8.341 5.553 -4.642 1.00 96.88 85 TYR A CA 1
ATOM 660 C C . TYR A 1 85 ? -7.230 4.948 -3.772 1.00 96.88 85 TYR A C 1
ATOM 662 O O . TYR A 1 85 ? -7.526 4.410 -2.706 1.00 96.88 85 TYR A O 1
ATOM 670 N N . THR A 1 86 ? -5.971 5.001 -4.216 1.00 96.69 86 THR A N 1
ATOM 671 C CA . THR A 1 86 ? -4.812 4.598 -3.406 1.00 96.69 86 THR A CA 1
ATOM 672 C C . THR A 1 86 ? -4.077 5.790 -2.801 1.00 96.69 86 THR A C 1
ATOM 674 O O . THR A 1 86 ? -3.062 5.589 -2.141 1.00 96.69 86 THR A O 1
ATOM 677 N N . LEU A 1 87 ? -4.547 7.019 -3.037 1.00 96.44 87 LEU A N 1
ATOM 678 C CA . LEU A 1 87 ? -3.967 8.215 -2.436 1.00 96.44 87 LEU A CA 1
ATOM 679 C C . LEU A 1 87 ? -4.277 8.246 -0.938 1.00 96.44 87 LEU A C 1
ATOM 681 O O . LEU A 1 87 ? -5.431 8.136 -0.524 1.00 96.44 87 LEU A O 1
ATOM 685 N N . PHE A 1 88 ? -3.227 8.387 -0.139 1.00 94.44 88 PHE A N 1
ATOM 686 C CA . PHE A 1 88 ? -3.293 8.485 1.310 1.00 94.44 88 PHE A CA 1
ATOM 687 C C . PHE A 1 88 ? -2.098 9.311 1.779 1.00 94.44 88 PHE A C 1
ATOM 689 O O . PHE A 1 88 ? -0.965 8.996 1.415 1.00 94.44 88 PHE A O 1
ATOM 696 N N . ASP A 1 89 ? -2.345 10.359 2.559 1.00 94.44 89 ASP A N 1
ATOM 697 C CA . ASP A 1 89 ? -1.277 11.220 3.058 1.00 94.44 89 ASP A CA 1
ATOM 698 C C . ASP A 1 89 ? -0.531 10.524 4.197 1.00 94.44 89 ASP A C 1
ATOM 700 O O . ASP A 1 89 ? -1.134 10.023 5.148 1.00 94.44 89 ASP A O 1
ATOM 704 N N . PHE A 1 90 ? 0.796 10.494 4.108 1.00 92.81 90 PHE A N 1
ATOM 705 C CA . PHE A 1 90 ? 1.648 9.920 5.141 1.00 92.81 90 PHE A CA 1
ATOM 706 C C . PHE A 1 90 ? 2.950 10.705 5.277 1.00 92.81 90 PHE A C 1
ATOM 708 O O . PHE A 1 90 ? 3.388 11.401 4.360 1.00 92.81 90 PHE A O 1
ATOM 715 N N . VAL A 1 91 ? 3.583 10.557 6.438 1.00 91.88 91 VAL A N 1
ATOM 716 C CA . VAL A 1 91 ? 4.931 11.054 6.706 1.00 91.88 91 VAL A CA 1
ATOM 717 C C . VAL A 1 91 ? 5.829 9.880 7.062 1.00 91.88 91 VAL A C 1
ATOM 719 O O . VAL A 1 91 ? 5.404 8.942 7.733 1.00 91.88 91 VAL A O 1
ATOM 722 N N . THR A 1 92 ? 7.076 9.932 6.608 1.00 91.00 92 THR A N 1
ATOM 723 C CA . THR A 1 92 ? 8.091 8.949 6.985 1.00 91.00 92 THR A CA 1
ATOM 724 C C . THR A 1 92 ? 8.911 9.522 8.126 1.00 91.00 92 THR A C 1
ATOM 726 O O . THR A 1 92 ? 9.471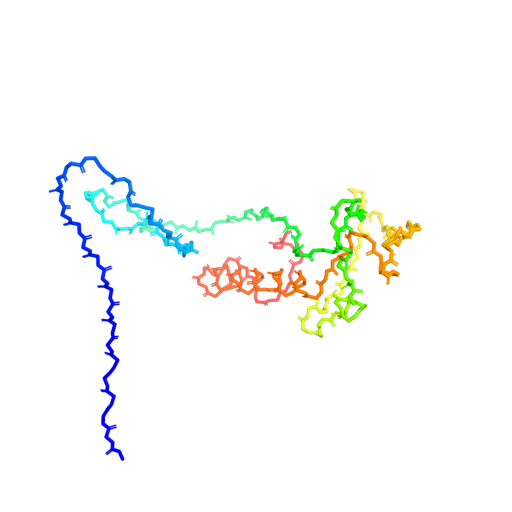 10.611 7.997 1.00 91.00 92 THR A O 1
ATOM 729 N N . THR A 1 93 ? 9.013 8.788 9.227 1.00 92.56 93 THR A N 1
ATOM 730 C CA . THR A 1 93 ? 9.883 9.118 10.359 1.00 92.56 93 THR A CA 1
ATOM 731 C C . THR A 1 93 ? 10.862 7.980 10.618 1.00 92.56 93 THR A C 1
ATOM 733 O O . THR A 1 93 ? 10.591 6.835 10.253 1.00 92.56 93 THR A O 1
ATOM 736 N N . ASP A 1 94 ? 12.000 8.280 11.235 1.00 91.88 94 ASP A N 1
ATOM 737 C CA . ASP A 1 94 ? 12.868 7.245 11.807 1.00 91.88 94 ASP A CA 1
ATOM 738 C C . ASP A 1 94 ? 12.371 6.771 13.185 1.00 91.88 94 ASP A C 1
ATOM 740 O O . ASP A 1 94 ? 11.314 7.197 13.664 1.00 91.88 94 ASP A O 1
ATOM 744 N N . GLU A 1 95 ? 13.116 5.865 13.823 1.00 92.69 95 GLU A N 1
ATOM 745 C CA . GLU A 1 95 ? 12.785 5.284 15.130 1.00 92.69 95 GLU A CA 1
ATOM 746 C C . GLU A 1 95 ? 12.703 6.310 16.273 1.00 92.69 95 GLU A C 1
ATOM 748 O O . GLU A 1 95 ? 12.148 6.014 17.330 1.00 92.69 95 GLU A O 1
ATOM 753 N N . HIS A 1 96 ? 13.232 7.519 16.067 1.00 93.75 96 HIS A N 1
ATOM 754 C CA . HIS A 1 96 ? 13.190 8.621 17.026 1.00 93.75 96 HIS A CA 1
ATOM 755 C C . HIS A 1 96 ? 12.091 9.644 16.705 1.00 93.75 96 HIS A C 1
ATOM 757 O O . HIS A 1 96 ? 11.969 10.653 17.400 1.00 93.75 96 HIS A O 1
ATOM 763 N N . GLY A 1 97 ? 11.283 9.396 15.668 1.00 87.75 97 GLY A N 1
ATOM 764 C CA . GLY A 1 97 ? 10.210 10.291 15.239 1.00 87.75 97 GLY A CA 1
ATOM 765 C C . GLY A 1 97 ? 10.691 11.467 14.387 1.00 87.75 97 GLY A C 1
ATOM 766 O O . GLY A 1 97 ? 9.916 12.389 14.129 1.00 87.75 97 GLY A O 1
ATOM 767 N N . VAL A 1 98 ? 11.947 11.463 13.927 1.00 90.81 98 VAL A N 1
ATOM 768 C CA . VAL A 1 98 ? 12.464 12.536 13.072 1.00 90.81 98 VAL A CA 1
ATOM 769 C C . VAL A 1 98 ? 11.981 12.307 11.649 1.00 90.81 98 VAL A C 1
ATOM 771 O O . VAL A 1 98 ? 12.231 11.260 11.050 1.00 90.81 98 VAL A O 1
ATOM 774 N N . GLN A 1 99 ? 11.290 13.303 11.094 1.00 89.19 99 GLN A N 1
ATOM 775 C CA . GLN A 1 99 ? 10.785 13.240 9.729 1.00 89.19 99 GLN A CA 1
ATOM 776 C C . GLN A 1 99 ? 11.939 13.117 8.728 1.00 89.19 99 GLN A C 1
ATOM 778 O O . GLN A 1 99 ? 12.866 13.929 8.696 1.00 89.19 99 GLN A O 1
ATOM 783 N N . ARG A 1 100 ? 11.850 12.106 7.868 1.00 82.75 100 ARG A N 1
ATOM 784 C CA . ARG A 1 100 ? 12.759 11.866 6.750 1.00 82.75 100 ARG A CA 1
ATOM 785 C C . ARG A 1 100 ? 12.063 12.299 5.466 1.00 82.75 100 ARG A C 1
ATOM 787 O O . ARG A 1 100 ? 10.909 11.949 5.225 1.00 82.75 100 ARG A O 1
ATOM 794 N N . SER A 1 101 ? 12.776 13.039 4.619 1.00 75.56 101 SER A N 1
ATOM 795 C CA . SER A 1 101 ? 12.356 13.196 3.224 1.00 75.56 101 SER A CA 1
ATOM 796 C C . SER A 1 101 ? 12.295 11.814 2.577 1.00 75.56 101 SER A C 1
ATOM 798 O O . SER A 1 101 ? 13.150 10.973 2.864 1.00 75.56 101 SER A O 1
ATOM 800 N N . ALA A 1 102 ? 11.332 11.594 1.677 1.00 67.81 102 ALA A N 1
ATOM 801 C CA . ALA A 1 102 ? 11.399 10.463 0.759 1.00 67.81 102 ALA A CA 1
ATOM 802 C C . ALA A 1 102 ? 12.798 10.449 0.121 1.00 67.81 102 ALA A C 1
ATOM 804 O O . ALA A 1 102 ? 13.335 11.506 -0.217 1.00 67.81 102 ALA A O 1
ATOM 805 N N . ASN A 1 103 ? 13.436 9.281 0.083 1.00 59.56 103 ASN A N 1
ATOM 806 C CA . ASN A 1 103 ? 14.844 9.158 -0.276 1.00 59.56 103 ASN A CA 1
ATOM 807 C C . ASN A 1 103 ? 15.072 9.702 -1.699 1.00 59.56 103 ASN A C 1
ATOM 809 O O . ASN A 1 103 ? 14.695 9.057 -2.671 1.00 59.56 103 ASN A O 1
ATOM 813 N N . ASN A 1 104 ? 15.721 10.864 -1.822 1.00 53.62 104 ASN A N 1
ATOM 814 C CA . ASN A 1 104 ? 16.031 11.539 -3.092 1.00 53.62 104 ASN A CA 1
ATOM 815 C C . ASN A 1 104 ? 17.229 10.893 -3.820 1.00 53.62 104 ASN A C 1
ATOM 817 O O . ASN A 1 104 ? 18.105 11.591 -4.333 1.00 53.62 104 ASN A O 1
ATOM 821 N N . GLY A 1 105 ? 17.336 9.562 -3.797 1.00 58.62 105 GLY A N 1
ATOM 822 C CA . GLY A 1 105 ? 18.376 8.862 -4.546 1.00 58.62 105 GLY A CA 1
ATOM 823 C C . GLY A 1 105 ? 18.215 9.138 -6.039 1.00 58.62 105 GLY A C 1
ATOM 824 O O . GLY A 1 105 ? 17.095 9.199 -6.541 1.00 58.62 105 GLY A O 1
ATOM 825 N N . THR A 1 106 ? 19.320 9.312 -6.764 1.00 66.12 106 THR A N 1
ATOM 826 C CA . THR A 1 106 ? 19.275 9.404 -8.228 1.00 66.12 106 THR A CA 1
ATOM 827 C C . THR A 1 106 ? 18.686 8.110 -8.779 1.00 66.12 106 THR A C 1
ATOM 829 O O . THR A 1 106 ? 19.310 7.051 -8.667 1.00 66.12 106 THR A O 1
ATOM 832 N N . ALA A 1 107 ? 17.477 8.187 -9.336 1.00 75.94 107 ALA A N 1
ATOM 833 C CA . ALA A 1 107 ? 16.805 7.037 -9.919 1.00 75.94 107 ALA A CA 1
ATOM 834 C C . ALA A 1 107 ? 17.676 6.446 -11.036 1.00 75.94 107 ALA A C 1
ATOM 836 O O . ALA A 1 107 ? 18.063 7.144 -11.973 1.00 75.94 107 ALA A O 1
ATOM 837 N N . THR A 1 108 ? 17.997 5.157 -10.930 1.00 87.44 108 THR A N 1
ATOM 838 C CA . THR A 1 108 ? 18.612 4.432 -12.044 1.00 87.44 108 THR A CA 1
ATOM 839 C C . THR A 1 108 ? 17.525 4.179 -13.078 1.00 87.44 108 THR A C 1
ATOM 841 O O . THR A 1 108 ? 16.451 3.697 -12.728 1.00 87.44 108 THR A O 1
ATOM 844 N N . LEU A 1 109 ? 17.771 4.534 -14.336 1.00 91.44 109 LEU A N 1
ATOM 845 C CA . LEU A 1 109 ? 16.811 4.316 -15.414 1.00 91.44 109 LEU A CA 1
ATOM 846 C C . LEU A 1 109 ? 17.083 2.972 -16.091 1.00 91.44 109 LEU A C 1
ATOM 848 O O . LEU A 1 109 ? 18.235 2.598 -16.305 1.00 91.44 109 LEU A O 1
ATOM 852 N N . LEU A 1 110 ? 16.010 2.263 -16.424 1.00 90.12 110 LEU A N 1
ATOM 853 C CA . LEU A 1 110 ? 16.037 1.131 -17.345 1.00 90.12 110 LEU A CA 1
ATOM 854 C C . LEU A 1 110 ? 16.283 1.636 -18.771 1.00 90.12 110 LEU A C 1
ATOM 856 O O . LEU A 1 110 ? 16.068 2.815 -19.062 1.00 90.12 110 LEU A O 1
ATOM 860 N N . SER A 1 111 ? 16.663 0.743 -19.679 1.00 87.75 111 SER A N 1
ATOM 861 C CA . SER A 1 111 ? 16.921 1.066 -21.094 1.00 87.75 111 SER A CA 1
ATOM 862 C C . SER A 1 111 ? 15.709 1.718 -21.790 1.00 87.75 111 SER A C 1
ATOM 864 O O . SER A 1 111 ? 15.858 2.649 -22.578 1.00 87.75 111 SER A O 1
ATOM 866 N N . SER A 1 112 ? 14.496 1.355 -21.364 1.00 85.69 112 SER A N 1
ATOM 867 C CA . SER A 1 112 ? 13.226 2.004 -21.741 1.00 85.69 112 SER A CA 1
ATOM 868 C C . SER A 1 112 ? 12.999 3.437 -21.207 1.00 85.69 112 SER A C 1
ATOM 870 O O . SER A 1 112 ? 11.991 4.058 -21.543 1.00 85.69 112 SER A O 1
ATOM 872 N N . GLY A 1 113 ? 13.888 3.971 -20.363 1.00 89.19 113 GLY A N 1
ATOM 873 C CA . GLY A 1 113 ? 13.793 5.306 -19.753 1.00 89.19 113 GLY A CA 1
ATOM 874 C C . GLY A 1 113 ? 12.954 5.384 -18.470 1.00 89.19 113 GLY A C 1
ATOM 875 O O . GLY A 1 113 ? 12.847 6.454 -17.873 1.00 89.19 113 GLY A O 1
ATOM 876 N N . VAL A 1 114 ? 12.369 4.271 -18.020 1.00 92.19 114 VAL A N 1
ATOM 877 C CA . VAL A 1 114 ? 11.583 4.195 -16.777 1.00 92.19 114 VAL A CA 1
ATOM 878 C C . VAL A 1 114 ? 12.504 3.937 -15.574 1.00 92.19 114 VAL A C 1
ATOM 880 O O . VAL A 1 114 ? 13.410 3.111 -15.686 1.00 92.19 114 VAL A O 1
ATOM 883 N N . PRO A 1 115 ? 12.285 4.579 -14.412 1.00 92.81 115 PRO A N 1
ATOM 884 C CA . PRO A 1 115 ? 13.007 4.267 -13.180 1.00 92.81 115 PRO A CA 1
ATOM 885 C C . PRO A 1 115 ? 12.954 2.782 -12.784 1.00 92.81 115 PRO A C 1
ATOM 887 O O . PRO A 1 115 ? 11.905 2.128 -12.851 1.00 92.81 115 PRO A O 1
ATOM 890 N N . SER A 1 116 ? 14.090 2.247 -12.347 1.00 92.75 116 SER A N 1
ATOM 891 C CA . SER A 1 116 ? 14.231 0.863 -11.911 1.00 92.75 116 SER A CA 1
ATOM 892 C C . SER A 1 116 ? 13.747 0.666 -10.472 1.00 92.75 116 SER A C 1
ATOM 894 O O . SER A 1 116 ? 13.849 1.546 -9.621 1.00 92.75 116 SER A O 1
ATOM 896 N N . GLY A 1 117 ? 13.193 -0.512 -10.189 1.00 92.75 117 GLY A N 1
ATOM 897 C CA . GLY A 1 117 ? 12.726 -0.886 -8.857 1.00 92.75 117 GLY A CA 1
ATOM 898 C C . GLY A 1 117 ? 11.495 -0.146 -8.331 1.00 92.75 117 GLY A C 1
ATOM 899 O O . GLY A 1 117 ? 11.143 -0.389 -7.173 1.00 92.75 117 GLY A O 1
ATOM 900 N N . GLU A 1 118 ? 10.838 0.684 -9.139 1.00 93.81 118 GLU A N 1
ATOM 901 C CA . GLU A 1 118 ? 9.695 1.511 -8.748 1.00 93.81 118 GLU A CA 1
ATOM 902 C C . GLU A 1 118 ? 8.389 0.727 -8.643 1.00 93.81 118 GLU A C 1
ATOM 904 O O . GLU A 1 118 ? 8.136 -0.219 -9.397 1.00 93.81 118 GLU A O 1
ATOM 909 N N . LEU A 1 119 ? 7.528 1.127 -7.704 1.00 96.12 119 LEU A N 1
ATOM 910 C CA . LEU A 1 119 ? 6.210 0.515 -7.536 1.00 96.12 119 LEU A CA 1
ATOM 911 C C . LEU A 1 119 ? 5.287 0.909 -8.692 1.00 96.12 119 LEU A C 1
ATOM 913 O O . LEU A 1 119 ? 5.053 2.082 -8.951 1.00 96.12 119 LEU A O 1
ATOM 917 N N . THR A 1 120 ? 4.720 -0.093 -9.361 1.00 97.38 120 THR A N 1
ATOM 918 C CA . THR A 1 120 ? 3.790 0.140 -10.474 1.00 97.38 120 THR A CA 1
ATOM 919 C C . THR A 1 120 ? 2.354 0.300 -9.979 1.00 97.38 120 THR A C 1
ATOM 921 O O . THR A 1 120 ? 2.005 -0.195 -8.906 1.00 97.38 120 THR A O 1
ATOM 924 N N . ARG A 1 121 ? 1.477 0.862 -10.814 1.00 97.75 121 ARG A N 1
ATOM 925 C CA . ARG A 1 121 ? 0.018 0.901 -10.657 1.00 97.75 121 ARG A CA 1
ATOM 926 C C . ARG A 1 121 ? -0.555 -0.466 -10.290 1.00 97.75 121 ARG A C 1
ATOM 928 O O . ARG A 1 121 ? -1.367 -0.574 -9.380 1.00 97.75 121 ARG A O 1
ATOM 935 N N . ILE A 1 122 ? -0.079 -1.525 -10.949 1.00 97.94 122 ILE A N 1
ATOM 936 C CA . ILE A 1 122 ? -0.483 -2.909 -10.653 1.00 97.94 122 ILE A CA 1
ATOM 937 C C . ILE A 1 122 ? -0.076 -3.286 -9.222 1.00 97.94 122 ILE A C 1
ATOM 939 O O . ILE A 1 122 ? -0.841 -3.918 -8.495 1.00 97.94 122 ILE A O 1
ATOM 943 N N . GLY A 1 123 ? 1.126 -2.900 -8.795 1.00 98.19 123 GLY A N 1
ATOM 944 C CA . GLY A 1 123 ? 1.589 -3.113 -7.428 1.00 98.19 123 GLY A CA 1
ATOM 945 C C . GLY A 1 123 ? 0.797 -2.325 -6.385 1.00 98.19 123 GLY A C 1
ATOM 946 O O . GLY A 1 123 ? 0.475 -2.876 -5.331 1.00 98.19 123 GLY A O 1
ATOM 947 N N . MET A 1 124 ? 0.433 -1.080 -6.690 1.00 98.38 124 MET A N 1
ATOM 948 C CA . MET A 1 124 ? -0.439 -0.253 -5.848 1.00 98.38 124 MET A CA 1
ATOM 949 C C . MET A 1 124 ? -1.823 -0.900 -5.692 1.00 98.38 124 MET A C 1
ATOM 951 O O . MET A 1 124 ? -2.320 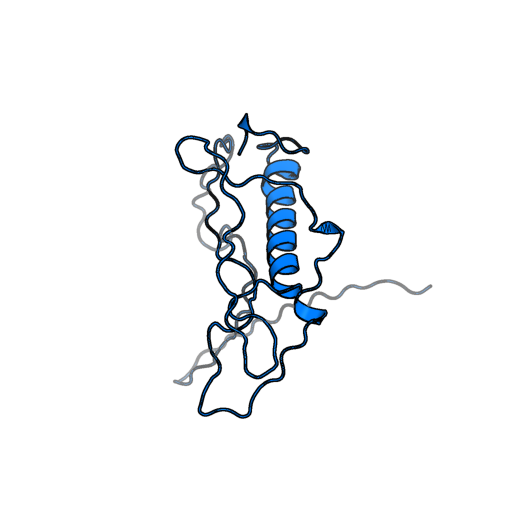-1.043 -4.576 1.00 98.38 124 MET A O 1
ATOM 955 N N . GLU A 1 125 ? -2.408 -1.393 -6.786 1.00 98.25 125 GLU A N 1
ATOM 956 C CA . GLU A 1 125 ? -3.689 -2.113 -6.789 1.00 98.25 125 GLU A CA 1
ATOM 957 C C . GLU A 1 125 ? -3.644 -3.395 -5.952 1.00 98.25 125 GLU A C 1
ATOM 959 O O . GLU A 1 125 ? -4.564 -3.683 -5.186 1.00 98.25 125 GLU A O 1
ATOM 964 N N . GLN A 1 126 ? -2.551 -4.154 -6.036 1.00 98.56 126 GLN A N 1
ATOM 965 C CA . GLN A 1 126 ? -2.358 -5.350 -5.214 1.00 98.56 126 GLN A CA 1
ATOM 966 C C . GLN A 1 126 ? -2.350 -5.023 -3.716 1.00 98.56 126 GLN A C 1
ATOM 968 O O . GLN A 1 126 ? -2.996 -5.730 -2.935 1.00 98.56 126 GLN A O 1
ATOM 973 N N . ALA A 1 127 ? -1.651 -3.956 -3.317 1.00 98.38 127 ALA A N 1
ATOM 974 C CA . ALA A 1 127 ? -1.619 -3.496 -1.930 1.00 98.38 127 ALA A CA 1
ATOM 975 C C . ALA A 1 127 ? -2.997 -2.984 -1.475 1.00 98.38 127 ALA A C 1
ATOM 977 O O . ALA A 1 127 ? -3.462 -3.347 -0.394 1.00 98.38 127 ALA A O 1
ATOM 978 N N . TYR A 1 128 ? -3.706 -2.244 -2.330 1.00 98.56 128 TYR A N 1
ATOM 979 C CA . TYR A 1 128 ? -5.072 -1.794 -2.057 1.00 98.56 128 TYR A CA 1
ATOM 980 C C . TYR A 1 128 ? -6.039 -2.970 -1.846 1.00 98.56 128 TYR A C 1
ATOM 982 O O . TYR A 1 128 ? -6.772 -3.017 -0.860 1.00 98.56 128 TYR A O 1
ATOM 990 N N . HIS A 1 129 ? -5.990 -3.984 -2.713 1.00 98.50 129 HIS A N 1
ATOM 991 C CA . HIS A 1 129 ? -6.818 -5.189 -2.588 1.00 98.50 129 HIS A CA 1
ATOM 992 C C . HIS A 1 129 ? -6.453 -6.031 -1.357 1.00 98.50 129 HIS A C 1
ATOM 994 O O . HIS A 1 129 ? -7.311 -6.714 -0.791 1.00 98.50 129 HIS A O 1
ATOM 1000 N N . LEU A 1 130 ? -5.188 -6.015 -0.924 1.00 98.50 130 LEU A N 1
ATOM 1001 C CA . LEU A 1 130 ? -4.814 -6.564 0.378 1.00 98.50 130 LEU A CA 1
ATOM 1002 C C . LEU A 1 130 ? -5.504 -5.780 1.503 1.00 98.50 130 LEU A C 1
ATOM 1004 O O . LEU A 1 130 ? -6.164 -6.407 2.327 1.00 98.50 130 LEU A O 1
ATOM 1008 N N . GLY A 1 131 ? -5.440 -4.447 1.483 1.00 98.06 131 GLY A N 1
ATOM 1009 C CA . GLY A 1 131 ? -6.125 -3.578 2.445 1.00 98.06 131 GLY A CA 1
ATOM 1010 C C . GLY A 1 131 ? -7.635 -3.822 2.523 1.00 98.06 131 GLY A C 1
ATOM 1011 O O . GLY A 1 131 ? -8.176 -3.953 3.618 1.00 98.06 131 GLY A O 1
ATOM 1012 N N . LEU A 1 132 ? -8.313 -3.994 1.382 1.00 98.44 132 LEU A N 1
ATOM 1013 C CA . LEU A 1 132 ? -9.742 -4.340 1.348 1.00 98.44 132 LEU A CA 1
ATOM 1014 C C . LEU A 1 132 ? -10.038 -5.669 2.056 1.00 98.44 132 LEU A C 1
ATOM 1016 O O . LEU A 1 132 ? -10.973 -5.750 2.849 1.00 98.44 132 LEU A O 1
ATOM 1020 N N . ARG A 1 133 ? -9.211 -6.697 1.836 1.00 98.44 133 ARG A N 1
ATOM 1021 C CA . ARG A 1 133 ? -9.370 -7.982 2.535 1.00 98.44 133 ARG A CA 1
ATOM 1022 C C . ARG A 1 133 ? -9.135 -7.850 4.039 1.00 98.44 133 ARG A C 1
ATOM 1024 O O . ARG A 1 133 ? -9.844 -8.479 4.818 1.00 98.44 133 ARG A O 1
ATOM 1031 N N . LEU A 1 134 ? -8.160 -7.040 4.453 1.00 98.38 134 LEU A N 1
ATOM 1032 C CA . LEU A 1 134 ? -7.898 -6.778 5.871 1.00 98.38 134 LEU A CA 1
ATOM 1033 C C . LEU A 1 134 ? -9.053 -6.006 6.521 1.00 98.38 134 LEU A C 1
ATOM 1035 O O . LEU A 1 134 ? -9.441 -6.339 7.637 1.00 98.38 134 LEU A O 1
ATOM 1039 N N . ARG A 1 135 ? -9.663 -5.051 5.810 1.00 98.25 135 ARG A N 1
ATOM 1040 C CA . ARG A 1 135 ? -10.884 -4.359 6.245 1.00 98.25 135 ARG A CA 1
ATOM 1041 C C . ARG A 1 135 ? -12.039 -5.336 6.452 1.00 98.25 135 ARG A C 1
ATOM 1043 O O . ARG A 1 135 ? -12.690 -5.289 7.495 1.00 98.25 135 ARG A O 1
ATOM 1050 N N . ASP A 1 136 ? -12.282 -6.231 5.498 1.00 98.38 136 ASP A N 1
ATOM 1051 C CA . ASP A 1 136 ? -13.357 -7.221 5.621 1.00 98.38 136 ASP A CA 1
ATOM 1052 C C . ASP A 1 136 ? -13.164 -8.104 6.860 1.00 98.38 136 ASP A C 1
ATOM 1054 O O . ASP A 1 136 ? -14.115 -8.358 7.599 1.00 98.38 136 ASP A O 1
ATOM 1058 N N . LEU A 1 137 ? -11.928 -8.535 7.121 1.00 97.00 137 LEU A N 1
ATOM 1059 C CA . LEU A 1 137 ? -11.605 -9.398 8.255 1.00 97.00 137 LEU A CA 1
ATOM 1060 C C . LEU A 1 137 ? -11.634 -8.645 9.590 1.00 97.00 137 LEU A C 1
ATOM 1062 O O . LEU A 1 137 ? -12.342 -9.054 10.506 1.00 97.00 137 LEU A O 1
ATOM 1066 N N . TYR A 1 138 ? -10.875 -7.561 9.723 1.00 98.00 138 TYR A N 1
ATOM 1067 C CA . TYR A 1 138 ? -10.586 -6.953 11.024 1.00 98.00 138 TYR A CA 1
ATOM 1068 C C . TYR A 1 138 ? -11.506 -5.793 11.393 1.00 98.00 138 TYR A C 1
ATOM 1070 O O . TYR A 1 138 ? -11.671 -5.530 12.579 1.00 98.00 138 TYR A O 1
ATOM 1078 N N . ILE A 1 139 ? -12.169 -5.158 10.426 1.00 97.25 139 ILE A N 1
ATOM 1079 C CA . ILE A 1 139 ? -13.158 -4.107 10.702 1.00 97.25 139 ILE A CA 1
ATOM 1080 C C . ILE A 1 139 ? -14.564 -4.710 10.662 1.00 97.25 139 ILE A C 1
ATOM 1082 O O . ILE A 1 139 ? -15.287 -4.659 11.652 1.00 97.25 139 ILE A O 1
ATOM 1086 N N . LEU A 1 140 ? -14.955 -5.329 9.542 1.00 96.94 140 LEU A N 1
ATOM 1087 C CA . LEU A 1 140 ? -16.354 -5.731 9.333 1.00 96.94 140 LEU A CA 1
ATOM 1088 C C . LEU A 1 140 ? -16.743 -7.016 10.074 1.00 96.94 140 LEU A C 1
ATOM 1090 O O . LEU A 1 140 ? -17.825 -7.083 10.650 1.00 96.94 140 LEU A O 1
ATOM 1094 N N . GLN A 1 141 ? -15.894 -8.047 10.051 1.00 95.00 141 GLN A N 1
ATOM 1095 C CA . GLN A 1 141 ? -16.235 -9.353 10.635 1.00 95.00 141 GLN A CA 1
ATOM 1096 C C . GLN A 1 141 ? -15.849 -9.489 12.108 1.00 95.00 141 GLN A C 1
ATOM 1098 O O . GLN A 1 141 ? -16.527 -10.197 12.853 1.00 95.00 141 GLN A O 1
ATOM 1103 N N . ARG A 1 142 ? -14.734 -8.877 12.522 1.00 94.06 142 ARG A N 1
ATOM 1104 C CA . ARG A 1 142 ? -14.177 -9.045 13.875 1.00 94.06 142 ARG A CA 1
ATOM 1105 C C . ARG A 1 142 ? -14.292 -7.810 14.758 1.00 94.06 142 ARG A C 1
ATOM 1107 O O . ARG A 1 142 ? -14.104 -7.966 15.957 1.00 94.06 142 ARG A O 1
ATOM 1114 N N . ALA A 1 143 ? -14.590 -6.638 14.189 1.00 95.12 143 ALA A N 1
ATOM 1115 C CA . ALA A 1 143 ? -14.634 -5.365 14.911 1.00 95.12 143 ALA A CA 1
ATOM 1116 C C . ALA A 1 143 ? -13.392 -5.123 15.799 1.00 95.12 143 ALA A C 1
ATOM 1118 O O . ALA A 1 143 ? -13.501 -4.575 16.890 1.00 95.12 143 ALA A O 1
ATOM 1119 N N . LEU A 1 144 ? -12.217 -5.567 15.334 1.00 96.44 144 LEU A N 1
ATOM 1120 C CA . LEU A 1 144 ? -10.933 -5.346 16.003 1.00 96.44 144 LEU A CA 1
ATOM 1121 C C . LEU A 1 144 ? -10.477 -3.891 15.840 1.00 96.44 144 LEU A C 1
ATOM 1123 O O . LEU A 1 144 ? -9.910 -3.326 16.766 1.00 96.44 144 LEU A O 1
ATOM 1127 N N . LEU A 1 145 ? -10.713 -3.313 14.658 1.00 97.69 145 LEU A N 1
ATOM 1128 C CA . LEU A 1 145 ? -10.261 -1.976 14.276 1.00 97.69 145 LEU A CA 1
ATOM 1129 C C . LEU A 1 145 ? -11.444 -1.055 13.968 1.00 97.69 145 LEU A C 1
ATOM 1131 O O . LEU A 1 145 ? -12.494 -1.500 13.483 1.00 97.69 145 LEU A O 1
ATOM 1135 N N . SER A 1 146 ? -11.247 0.241 14.189 1.00 97.75 146 SER A N 1
ATOM 1136 C CA . SER A 1 146 ? -12.194 1.283 13.805 1.00 97.75 146 SER A CA 1
ATOM 1137 C C . SER A 1 146 ? -12.313 1.403 12.272 1.00 97.75 146 SER A C 1
ATOM 1139 O O . SER A 1 146 ? -11.352 1.156 11.544 1.00 97.75 146 SER A O 1
ATOM 1141 N N . PRO A 1 147 ? -13.472 1.835 11.731 1.00 97.19 147 PRO A N 1
ATOM 1142 C CA . PRO A 1 147 ? -13.638 2.034 10.285 1.00 97.19 147 PRO A CA 1
ATOM 1143 C C . PRO A 1 147 ? -12.763 3.138 9.670 1.00 97.19 147 PRO A C 1
ATOM 1145 O O . PRO A 1 147 ? -12.611 3.182 8.450 1.00 97.19 147 PRO A O 1
ATOM 1148 N N . SER A 1 148 ? -12.226 4.037 10.496 1.00 96.56 148 SER A N 1
ATOM 1149 C CA . SER A 1 148 ? -11.311 5.116 10.122 1.00 96.56 148 SER A CA 1
ATOM 1150 C C . SER A 1 148 ? -9.950 4.897 10.774 1.00 96.56 148 SER A C 1
ATOM 1152 O O . SER A 1 148 ? -9.896 4.423 11.907 1.00 96.56 148 SER A O 1
ATOM 1154 N N . PHE A 1 149 ? -8.874 5.297 10.092 1.00 96.44 149 PHE A N 1
ATOM 1155 C CA . PHE A 1 149 ? -7.514 5.214 10.625 1.00 96.44 149 PHE A CA 1
ATOM 1156 C C . PHE A 1 149 ? -7.392 5.941 11.973 1.00 96.44 149 PHE A C 1
ATOM 1158 O O . PHE A 1 149 ? -7.800 7.098 12.097 1.00 96.44 149 PHE A O 1
ATOM 1165 N N . LYS A 1 150 ? -6.816 5.248 12.959 1.00 97.00 150 LYS A N 1
ATOM 1166 C CA . LYS A 1 150 ? -6.468 5.765 14.282 1.00 97.00 150 LYS A CA 1
ATOM 1167 C C . LYS A 1 150 ? -5.037 5.335 14.616 1.00 97.00 150 LYS A C 1
ATOM 1169 O O . LYS A 1 150 ? -4.786 4.129 14.614 1.00 97.00 150 LYS A O 1
ATOM 1174 N N . PRO A 1 151 ? -4.110 6.272 14.877 1.00 94.50 151 PRO A N 1
ATOM 1175 C CA . PRO A 1 151 ? -2.708 5.944 15.136 1.00 94.50 151 PRO A CA 1
ATOM 1176 C C . PRO A 1 151 ? -2.495 4.954 16.286 1.00 94.50 151 PRO A C 1
ATOM 1178 O O . PRO A 1 151 ? -1.583 4.146 16.231 1.00 94.50 151 PRO A O 1
ATOM 1181 N N . GLU A 1 152 ? -3.340 4.992 17.314 1.00 96.38 152 GLU A N 1
ATOM 1182 C CA . GLU A 1 152 ? -3.255 4.119 18.487 1.00 96.38 152 GLU A CA 1
ATOM 1183 C C . GLU A 1 152 ? -3.679 2.658 18.237 1.00 96.38 152 GLU A C 1
ATOM 1185 O O . GLU A 1 152 ? -3.450 1.807 19.096 1.00 96.38 152 GLU A O 1
ATOM 1190 N N . GLU A 1 153 ? -4.303 2.359 17.091 1.00 96.38 153 GLU A N 1
ATOM 1191 C CA . GLU A 1 153 ? -4.784 1.014 16.735 1.00 96.38 153 GLU A CA 1
ATOM 1192 C C . GLU A 1 153 ? -3.843 0.251 15.776 1.00 96.38 153 GLU A C 1
ATOM 1194 O O . GLU A 1 153 ? -4.082 -0.935 15.529 1.00 96.38 153 GLU A O 1
ATOM 1199 N N . ILE A 1 154 ? -2.814 0.908 15.216 1.00 94.81 154 ILE A N 1
ATOM 1200 C CA . ILE A 1 154 ? -1.954 0.386 14.131 1.00 94.81 154 ILE A CA 1
ATOM 1201 C C . ILE A 1 154 ? -0.502 0.210 14.577 1.00 94.81 154 ILE A C 1
ATOM 1203 O O . ILE A 1 154 ? 0.047 1.139 15.203 1.00 94.81 154 ILE A O 1
#